Protein AF-B7KK09-F1 (afdb_monomer_lite)

InterPro domains:
  IPR053842 Mobilization protein NikA-like [PF21983] (6-75)

Radius of gyration: 26.2 Å; chains: 1; bounding box: 48×50×66 Å

Secondary structure (DSSP, 8-state):
----------------HHHHHHHHHHHHHTTS-HHHHHHHHHHHHHHHHHS----HHHHHHHHHHHHHHHHHHTS---HHHHHHHHHHHHHHHHHHTT---

pLDDT: mean 70.57, std 13.21, range [41.97, 91.75]

Foldseek 3Di:
DDPPPDPDDDDDDDDDPVVVVVLVVVCVVVVHDSVVVVVVVVVVVVVVVVPPPCDVVNVVVVVVVVVLVVVVVPDDDDPVNVVVSVVVVVVSVCVVVVVPD

Sequence (101 aa):
MKQKQSRTCVVSVRFLPKEKQHLTERAVQQQTTVSELLRLNVLTQNDKSRHKSVPEVNRRLYFELGKISEQLQTIEPSTDSLTKLQNLLDEVRKELLGMNK

Organism: Gloeothece citriformis (strain PCC 7424) (NCBI:txid65393)

Structure (mmCIF, N/CA/C/O backbone):
data_AF-B7KK09-F1
#
_entry.id   AF-B7KK09-F1
#
loop_
_atom_site.group_PDB
_atom_site.id
_atom_site.type_symbol
_atom_site.label_atom_id
_atom_site.label_alt_id
_atom_site.label_comp_id
_atom_site.label_asym_id
_atom_site.label_entity_id
_atom_site.label_seq_id
_atom_site.pdbx_PDB_ins_code
_atom_site.Cartn_x
_atom_site.Cartn_y
_atom_site.Cartn_z
_atom_site.occupancy
_atom_site.B_iso_or_equiv
_atom_site.auth_seq_id
_atom_site.auth_comp_id
_atom_site.auth_asym_id
_atom_site.auth_atom_id
_atom_site.pdbx_PDB_model_num
ATOM 1 N N . MET A 1 1 ? 5.128 33.433 20.062 1.00 41.97 1 MET A N 1
ATOM 2 C CA . MET A 1 1 ? 5.031 32.318 19.093 1.00 41.97 1 MET A CA 1
ATOM 3 C C . MET A 1 1 ? 3.626 31.731 19.165 1.00 41.97 1 MET A C 1
ATOM 5 O O . MET A 1 1 ? 3.231 31.305 20.241 1.00 41.97 1 MET A O 1
ATOM 9 N N . LYS A 1 2 ? 2.830 31.790 18.087 1.00 42.72 2 LYS A N 1
ATOM 10 C CA . LYS A 1 2 ? 1.463 31.235 18.087 1.00 42.72 2 LYS A CA 1
ATOM 11 C C . LYS A 1 2 ? 1.550 29.709 17.996 1.00 42.72 2 LYS A C 1
ATOM 13 O O . LYS A 1 2 ? 2.096 29.194 17.023 1.00 42.72 2 LYS A O 1
ATOM 18 N N . GLN A 1 3 ? 1.042 29.001 19.006 1.00 50.03 3 GLN A N 1
ATOM 19 C CA . GLN A 1 3 ? 0.909 27.545 18.969 1.00 50.03 3 GLN A CA 1
ATOM 20 C C . GLN A 1 3 ? 0.049 27.169 17.753 1.00 50.03 3 GLN A C 1
ATOM 22 O O . GLN A 1 3 ? -1.092 27.617 17.630 1.00 50.03 3 GLN A O 1
ATOM 27 N N . LYS A 1 4 ? 0.611 26.387 16.822 1.00 50.78 4 LYS A N 1
ATOM 28 C CA . LYS A 1 4 ? -0.144 25.767 15.725 1.00 50.78 4 LYS A CA 1
ATOM 29 C C . LYS A 1 4 ? -1.175 24.838 16.367 1.00 50.78 4 LYS A C 1
ATOM 31 O O . LYS A 1 4 ? -0.828 23.738 16.783 1.00 50.78 4 LYS A O 1
ATOM 36 N N . GLN A 1 5 ? -2.420 25.290 16.479 1.00 58.78 5 GLN A N 1
ATOM 37 C CA . GLN A 1 5 ? -3.524 24.437 16.905 1.00 58.78 5 GLN A CA 1
ATOM 38 C C . GLN A 1 5 ? -3.642 23.295 15.893 1.00 58.78 5 GLN A C 1
ATOM 40 O O . GLN A 1 5 ? -3.904 23.526 14.708 1.00 58.78 5 GLN A O 1
ATOM 45 N N . SER A 1 6 ? -3.379 22.065 16.336 1.00 62.03 6 SER A N 1
ATOM 46 C CA . SER A 1 6 ? -3.654 20.882 15.533 1.00 62.03 6 SER A CA 1
ATOM 47 C C . SER A 1 6 ? -5.156 20.862 15.257 1.00 62.03 6 SER A C 1
ATOM 49 O O . SER A 1 6 ? -5.982 20.968 16.162 1.00 62.03 6 SER A O 1
ATOM 51 N N . ARG A 1 7 ? -5.533 20.810 13.977 1.00 62.78 7 ARG A N 1
ATOM 52 C CA . ARG A 1 7 ? -6.939 20.738 13.573 1.00 62.78 7 ARG A CA 1
ATOM 53 C C . ARG A 1 7 ? -7.473 19.348 13.911 1.00 62.78 7 ARG A C 1
ATOM 55 O O . ARG A 1 7 ? -7.465 18.453 13.072 1.00 62.78 7 ARG A O 1
ATOM 62 N N . THR A 1 8 ? -7.906 19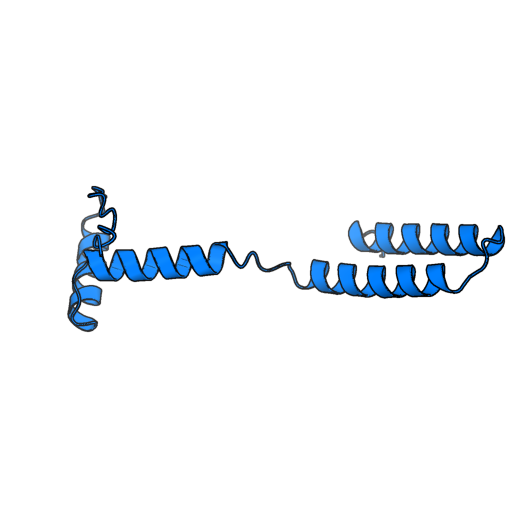.153 15.149 1.00 67.31 8 THR A N 1
ATOM 63 C CA . THR A 1 8 ? -8.643 17.957 15.558 1.00 67.31 8 THR A CA 1
ATOM 64 C C . THR A 1 8 ? -10.078 18.084 15.060 1.00 67.31 8 THR A C 1
ATOM 66 O O . THR A 1 8 ? -10.864 18.853 15.604 1.00 67.31 8 THR A O 1
ATOM 69 N N . CYS A 1 9 ? -10.416 17.358 13.995 1.00 76.56 9 CYS A N 1
ATOM 70 C CA . CYS A 1 9 ? -11.795 17.203 13.543 1.00 76.56 9 CYS A CA 1
ATOM 71 C C . CYS A 1 9 ? -12.407 15.979 14.237 1.00 76.56 9 CYS A C 1
ATOM 73 O O . CYS A 1 9 ? -11.781 14.917 14.286 1.00 76.56 9 CYS A O 1
ATOM 75 N N . VAL A 1 10 ? -13.606 16.129 14.801 1.00 78.38 10 VAL A N 1
ATOM 76 C CA . VAL A 1 10 ? -14.357 15.006 15.371 1.00 78.38 10 VAL A CA 1
ATOM 77 C C . VAL A 1 10 ? -15.087 14.303 14.232 1.00 78.38 10 VAL A C 1
ATOM 79 O O . VAL A 1 10 ? -15.894 14.917 13.541 1.00 78.38 10 VAL A O 1
ATOM 82 N N . VAL A 1 11 ? -14.803 13.014 14.046 1.00 79.12 11 VAL A N 1
ATOM 83 C CA . VAL A 1 11 ? -15.441 12.168 13.032 1.00 79.12 11 VAL A CA 1
ATOM 84 C C . VAL A 1 11 ? -16.207 11.064 13.745 1.00 79.12 11 VAL A C 1
ATOM 86 O O . VAL A 1 11 ? -15.649 10.363 14.590 1.00 79.12 11 VAL A O 1
ATOM 89 N N . SER A 1 12 ? -17.487 10.908 13.414 1.00 82.56 12 SER A N 1
ATOM 90 C CA . SER A 1 12 ? -18.315 9.813 13.908 1.00 82.56 12 SER A CA 1
ATOM 91 C C . SER A 1 12 ? -18.252 8.633 12.938 1.00 82.56 12 SER A C 1
ATOM 93 O O . SER A 1 12 ? -18.502 8.771 11.743 1.00 82.56 12 SER A O 1
ATOM 95 N N . VAL A 1 13 ? -17.909 7.455 13.458 1.00 81.94 13 VAL A N 1
ATOM 96 C CA . VAL A 1 13 ? -17.822 6.209 12.685 1.00 81.94 13 VAL A CA 1
ATOM 97 C C . VAL A 1 13 ? -18.716 5.172 13.351 1.00 81.94 13 VAL A C 1
ATOM 99 O O . VAL A 1 13 ? -18.720 5.046 14.577 1.00 81.94 13 VAL A O 1
ATOM 102 N N . ARG A 1 14 ? -19.501 4.447 12.551 1.00 85.88 14 ARG A N 1
ATOM 103 C CA . ARG A 1 14 ? -20.325 3.336 13.038 1.00 85.88 14 ARG A CA 1
ATOM 104 C C . ARG A 1 14 ? -19.594 2.026 12.786 1.00 85.88 14 ARG A C 1
ATOM 106 O O . ARG A 1 14 ? -19.110 1.801 11.685 1.00 85.88 14 ARG A O 1
ATOM 113 N N . PHE A 1 15 ? -19.575 1.178 13.804 1.00 85.12 15 PHE A N 1
ATOM 114 C CA . PHE A 1 15 ? -19.039 -0.176 13.747 1.00 85.12 15 PHE A CA 1
ATOM 115 C C . PHE A 1 15 ? -20.144 -1.166 14.080 1.00 85.12 15 PHE A C 1
ATOM 117 O O . PHE A 1 15 ? -21.061 -0.842 14.848 1.00 85.12 15 PHE A O 1
ATOM 124 N N . LEU A 1 16 ? -20.041 -2.380 13.548 1.00 91.75 16 LEU A N 1
ATOM 125 C CA . LEU A 1 16 ? -20.890 -3.474 13.998 1.00 91.75 16 LEU A CA 1
ATOM 126 C C . LEU A 1 16 ? -20.558 -3.819 15.463 1.00 91.75 16 LEU A C 1
ATOM 128 O O . LEU A 1 16 ? -19.417 -3.635 15.898 1.00 91.75 16 LEU A O 1
ATOM 132 N N . PRO A 1 17 ? -21.510 -4.363 16.244 1.00 89.19 17 PRO A N 1
ATOM 133 C CA . PRO A 1 17 ? -21.282 -4.670 17.659 1.00 89.19 17 PRO A CA 1
ATOM 134 C C . PRO A 1 17 ? -20.059 -5.565 17.909 1.00 89.19 17 PRO A C 1
ATOM 136 O O . PRO A 1 17 ? -19.268 -5.287 18.808 1.00 89.19 17 PRO A O 1
ATOM 139 N N . LYS A 1 18 ? -19.859 -6.586 17.064 1.00 90.44 18 LYS A N 1
ATOM 140 C CA . LYS A 1 18 ? -18.711 -7.505 17.145 1.00 90.44 18 LYS A CA 1
ATOM 141 C C . LYS A 1 18 ? -17.378 -6.801 16.865 1.00 90.44 18 LYS A C 1
ATOM 143 O O . LYS A 1 18 ? -16.398 -7.019 17.566 1.00 90.44 18 LYS A O 1
ATOM 148 N N . GLU A 1 19 ? -17.344 -5.920 15.867 1.00 86.44 19 GLU A N 1
ATOM 149 C CA . GLU A 1 19 ? -16.144 -5.152 15.509 1.00 86.44 19 GLU A CA 1
ATOM 150 C C . GLU A 1 19 ? -15.770 -4.165 16.612 1.00 86.44 19 GLU A C 1
ATOM 152 O O . GLU A 1 19 ? -14.598 -4.035 16.965 1.00 86.44 19 GLU A O 1
ATOM 157 N N . LYS A 1 20 ? -16.776 -3.505 17.199 1.00 88.44 20 LYS A N 1
ATOM 158 C CA . LYS A 1 20 ? -16.580 -2.600 18.331 1.00 88.44 20 LYS A CA 1
ATOM 159 C C . LYS A 1 20 ? -15.958 -3.336 19.514 1.00 88.44 20 LYS A C 1
ATOM 161 O O . LYS A 1 20 ? -15.007 -2.824 20.094 1.00 88.44 20 LYS A O 1
ATOM 166 N N . GLN A 1 21 ? -16.458 -4.529 19.836 1.00 89.38 21 GLN A N 1
ATOM 167 C CA . GLN A 1 21 ? -15.916 -5.344 20.920 1.00 89.38 21 GLN A CA 1
ATOM 168 C C . GLN A 1 21 ? -14.437 -5.684 20.683 1.00 89.38 21 GLN A C 1
ATOM 170 O O . GLN A 1 21 ? -13.604 -5.401 21.542 1.00 89.38 21 GLN A O 1
ATOM 175 N N . HIS A 1 22 ? -14.087 -6.167 19.490 1.00 90.25 22 HIS A N 1
ATOM 176 C CA . HIS A 1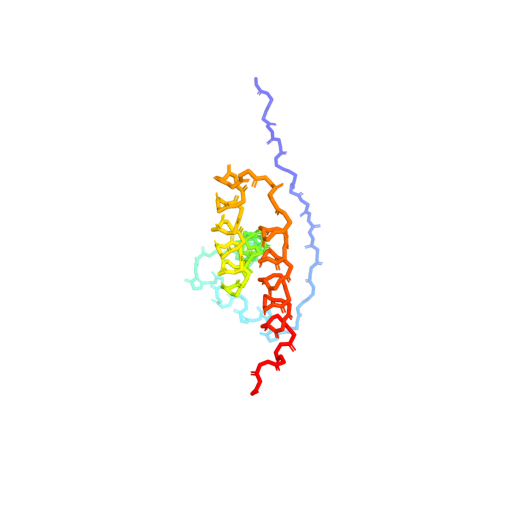 22 ? -12.694 -6.457 19.139 1.00 90.25 22 HIS A CA 1
ATOM 177 C C . HIS A 1 22 ? -11.781 -5.223 19.181 1.00 90.25 22 HIS A C 1
ATOM 179 O O . HIS A 1 22 ? -10.632 -5.312 19.621 1.00 90.25 22 HIS A O 1
ATOM 185 N N . LEU A 1 23 ? -12.266 -4.061 18.731 1.00 88.12 23 LEU A N 1
ATOM 186 C CA . LEU A 1 23 ? -11.512 -2.807 18.809 1.00 88.12 23 LEU A CA 1
ATOM 187 C C . LEU A 1 23 ? -11.273 -2.384 20.260 1.00 88.12 23 LEU A C 1
ATOM 189 O O . LEU A 1 23 ? -10.176 -1.936 20.587 1.00 88.12 23 LEU A O 1
ATOM 193 N N . THR A 1 24 ? -12.273 -2.541 21.128 1.00 89.00 24 THR A N 1
ATOM 194 C CA . THR A 1 24 ? -12.143 -2.248 22.558 1.00 89.00 24 THR A CA 1
ATOM 195 C C . THR A 1 24 ? -11.156 -3.196 23.236 1.00 89.00 24 THR A C 1
ATOM 197 O O . THR A 1 24 ? -10.277 -2.723 23.949 1.00 89.00 24 THR A O 1
ATOM 200 N N . GLU A 1 25 ? -11.227 -4.500 22.967 1.00 91.25 25 GLU A N 1
ATOM 201 C CA . GLU A 1 25 ? -10.281 -5.491 23.505 1.00 91.25 25 GLU A CA 1
ATOM 202 C C . GLU A 1 25 ? -8.834 -5.164 23.110 1.00 91.25 25 GLU A C 1
ATOM 204 O O . GLU A 1 25 ? -7.945 -5.139 23.962 1.00 91.25 25 GLU A O 1
ATOM 209 N N . ARG A 1 26 ? -8.593 -4.830 21.835 1.00 88.81 26 ARG A N 1
ATOM 210 C CA . ARG A 1 26 ? -7.260 -4.423 21.360 1.00 88.81 26 ARG A CA 1
ATOM 211 C C . ARG A 1 26 ? -6.777 -3.117 21.980 1.00 88.81 26 ARG A C 1
ATOM 213 O O . ARG A 1 26 ? -5.601 -3.008 22.313 1.00 88.81 26 ARG A O 1
ATOM 220 N N . ALA A 1 27 ? -7.666 -2.139 22.136 1.00 89.88 27 ALA A N 1
ATOM 221 C CA . ALA A 1 27 ? -7.334 -0.866 22.767 1.00 89.88 27 ALA A CA 1
ATOM 222 C C . ALA A 1 27 ? -6.901 -1.074 24.230 1.00 89.88 27 ALA A C 1
ATOM 224 O O . ALA A 1 27 ? -5.876 -0.541 24.652 1.00 89.88 27 ALA A O 1
ATOM 225 N N . VAL A 1 28 ? -7.610 -1.940 24.964 1.00 91.44 28 VAL A N 1
ATOM 226 C CA 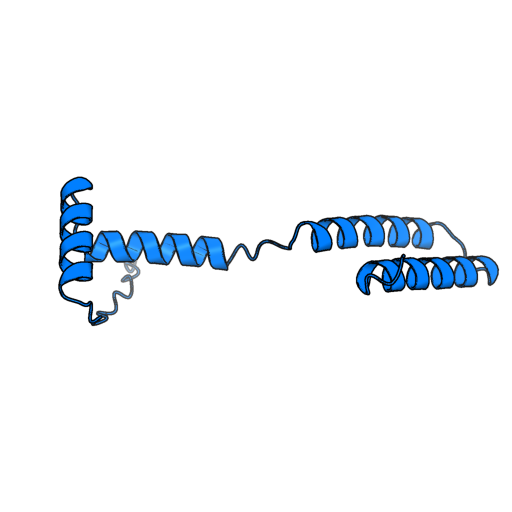. VAL A 1 28 ? -7.253 -2.333 26.338 1.00 91.44 28 VAL A CA 1
ATOM 227 C C . VAL A 1 28 ? -5.898 -3.043 26.383 1.00 91.44 28 VAL A C 1
ATOM 229 O O . VAL A 1 28 ? -5.054 -2.678 27.198 1.00 91.44 28 VAL A O 1
ATOM 232 N N . GLN A 1 29 ? -5.650 -4.005 25.486 1.00 91.12 29 GLN A N 1
ATOM 233 C CA . GLN A 1 29 ? -4.366 -4.720 25.410 1.00 91.12 29 GLN A CA 1
ATOM 234 C C . GLN A 1 29 ? -3.177 -3.782 25.168 1.00 91.12 29 GLN A C 1
ATOM 236 O O . GLN A 1 29 ? -2.092 -4.008 25.697 1.00 91.12 29 GLN A O 1
ATOM 241 N N . GLN A 1 30 ? -3.382 -2.728 24.379 1.00 86.94 30 GLN A N 1
ATOM 242 C CA . GLN A 1 30 ? -2.355 -1.746 24.032 1.00 86.94 30 GLN A CA 1
ATOM 243 C C . GLN A 1 30 ? -2.321 -0.538 24.988 1.00 86.94 30 GLN A C 1
ATOM 245 O O . GLN A 1 30 ? -1.562 0.396 24.743 1.00 86.94 30 GLN A O 1
ATOM 250 N N . GLN A 1 31 ? -3.128 -0.544 26.060 1.00 90.69 31 GLN A N 1
ATOM 251 C CA . GLN A 1 31 ? -3.246 0.549 27.039 1.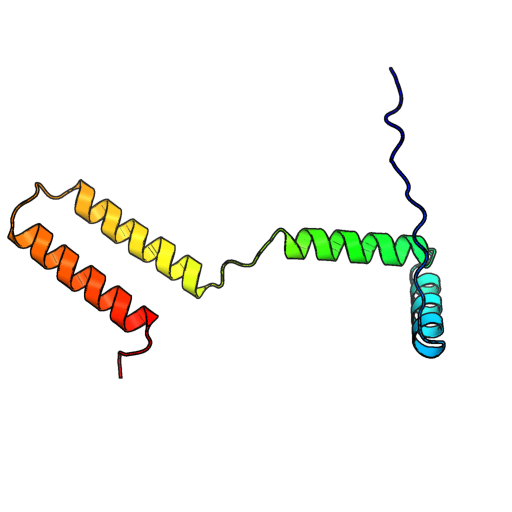00 90.69 31 GLN A CA 1
ATOM 252 C C . GLN A 1 31 ? -3.539 1.920 26.399 1.00 90.69 31 GLN A C 1
ATOM 254 O O . GLN A 1 31 ? -3.016 2.951 26.815 1.00 90.69 31 GLN A O 1
ATOM 259 N N . THR A 1 32 ? -4.384 1.937 25.370 1.00 89.88 32 THR A N 1
ATOM 260 C CA . THR A 1 32 ? -4.713 3.132 24.581 1.00 89.88 32 THR A CA 1
ATOM 261 C C . THR A 1 32 ? -6.223 3.246 24.373 1.00 89.88 32 THR A C 1
ATOM 263 O O . THR A 1 32 ? -6.984 2.307 24.614 1.00 89.88 32 THR A O 1
ATOM 266 N N . THR A 1 33 ? -6.700 4.421 23.962 1.00 88.50 33 THR A N 1
ATOM 267 C CA . THR A 1 33 ? -8.107 4.607 23.593 1.00 88.50 33 THR A CA 1
ATOM 268 C C . THR A 1 33 ? -8.397 4.074 22.187 1.00 88.50 33 THR A C 1
ATOM 270 O O . THR A 1 33 ? -7.545 4.075 21.301 1.00 88.50 33 THR A O 1
ATOM 273 N N . VAL A 1 34 ? -9.653 3.696 21.926 1.00 85.69 34 VAL A N 1
ATOM 274 C CA . VAL A 1 34 ? -10.093 3.289 20.575 1.00 85.69 34 VAL A CA 1
ATOM 275 C C . VAL A 1 34 ? -9.806 4.390 19.542 1.00 85.69 34 VAL A C 1
ATOM 277 O O . VAL A 1 34 ? -9.388 4.104 18.424 1.00 85.69 34 VAL A O 1
ATOM 280 N N . SER A 1 35 ? -9.972 5.659 19.924 1.00 84.81 35 SER A N 1
ATOM 281 C CA . SER A 1 35 ? -9.692 6.814 19.065 1.00 84.81 35 SER A CA 1
ATOM 282 C C . SER A 1 35 ? -8.215 6.928 18.685 1.00 84.81 35 SER A C 1
ATOM 284 O O . SER A 1 35 ? -7.897 7.225 17.535 1.00 84.81 35 SER A O 1
ATOM 286 N N . GLU A 1 36 ? -7.306 6.704 19.630 1.00 83.62 36 GLU A N 1
ATOM 287 C CA . GLU A 1 36 ? -5.861 6.705 19.378 1.00 83.62 36 GLU A CA 1
ATOM 288 C C . GLU A 1 36 ? -5.435 5.510 18.532 1.00 83.62 36 GLU A C 1
ATOM 290 O O . GLU A 1 36 ? -4.717 5.693 17.549 1.00 83.62 36 GLU A O 1
ATOM 295 N N . LEU A 1 37 ? -5.951 4.316 18.834 1.00 85.88 37 LEU A N 1
ATOM 296 C CA . LEU A 1 37 ? -5.709 3.111 18.043 1.00 85.88 37 LEU A CA 1
ATOM 297 C C . LEU A 1 37 ? -6.142 3.304 16.582 1.00 85.88 37 LEU A C 1
ATOM 299 O O . LEU A 1 37 ? -5.415 2.930 15.656 1.00 85.88 37 LEU A O 1
ATOM 303 N N . LEU A 1 38 ? -7.306 3.919 16.353 1.00 85.12 38 LEU A N 1
ATOM 304 C CA . LEU A 1 38 ? -7.786 4.241 15.008 1.00 85.12 38 LEU A CA 1
ATOM 305 C C . LEU A 1 38 ? -6.899 5.287 14.324 1.00 85.12 38 LEU A C 1
ATOM 307 O O . LEU A 1 38 ? -6.552 5.110 13.158 1.00 85.12 38 LEU A O 1
ATOM 311 N N . ARG A 1 39 ? -6.481 6.343 15.034 1.00 82.88 39 ARG A N 1
ATOM 312 C CA . ARG A 1 39 ? -5.562 7.355 14.483 1.00 82.88 39 ARG A CA 1
ATOM 313 C C . ARG A 1 39 ? -4.234 6.738 14.058 1.00 82.88 39 ARG A C 1
ATOM 315 O O . ARG A 1 39 ? -3.795 6.995 12.943 1.00 82.88 39 ARG A O 1
ATOM 322 N N . LEU A 1 40 ? -3.625 5.909 14.904 1.00 80.88 40 LEU A N 1
ATOM 323 C CA . LEU A 1 40 ? -2.357 5.239 14.606 1.00 80.88 40 LEU A CA 1
ATOM 324 C C . LEU A 1 40 ? -2.474 4.342 13.372 1.00 80.88 40 LEU A C 1
ATOM 326 O O . LEU A 1 40 ? -1.636 4.417 12.474 1.00 80.88 40 LEU A O 1
ATOM 330 N N . ASN A 1 41 ? -3.540 3.546 13.283 1.00 79.62 41 ASN A N 1
ATOM 331 C CA . ASN A 1 41 ? -3.769 2.684 12.125 1.00 79.62 41 ASN A CA 1
ATOM 332 C C . ASN A 1 41 ? -4.012 3.482 10.841 1.00 79.62 41 ASN A C 1
ATOM 334 O O . ASN A 1 41 ? -3.415 3.162 9.816 1.00 79.62 41 ASN A O 1
ATOM 338 N N . VAL A 1 42 ? -4.834 4.536 10.887 1.00 76.31 42 VAL A N 1
ATOM 339 C CA . VAL A 1 42 ? -5.105 5.386 9.717 1.00 76.31 42 VAL A CA 1
ATOM 340 C C . VAL A 1 42 ? -3.844 6.115 9.263 1.00 76.31 42 VAL A C 1
ATOM 342 O O . VAL A 1 42 ? -3.582 6.159 8.067 1.00 76.31 42 VAL A O 1
ATOM 345 N N . LEU A 1 43 ? -3.034 6.646 10.183 1.00 64.50 43 LEU A N 1
ATOM 346 C CA . LEU A 1 43 ? -1.757 7.284 9.844 1.00 64.50 43 LEU A CA 1
ATOM 347 C C . LEU A 1 43 ? -0.797 6.283 9.196 1.00 64.50 43 LEU A C 1
ATOM 349 O O . LEU A 1 43 ? -0.264 6.557 8.126 1.00 64.50 43 LEU A O 1
ATOM 353 N N . THR A 1 44 ? -0.682 5.083 9.767 1.00 66.69 44 THR A N 1
ATOM 354 C CA . THR A 1 44 ? 0.175 4.020 9.225 1.00 66.69 44 THR A CA 1
ATOM 355 C C . THR A 1 44 ? -0.304 3.545 7.849 1.00 66.69 44 THR A C 1
ATOM 357 O O . THR A 1 44 ? 0.504 3.272 6.964 1.00 66.69 44 THR A O 1
ATOM 360 N N . GLN A 1 45 ? -1.619 3.444 7.633 1.00 62.09 45 GLN A N 1
ATOM 361 C CA . GLN A 1 45 ? -2.189 3.129 6.321 1.00 62.09 45 GLN A CA 1
ATOM 362 C C . GLN A 1 45 ? -1.999 4.271 5.325 1.00 62.09 45 GLN A C 1
ATOM 364 O O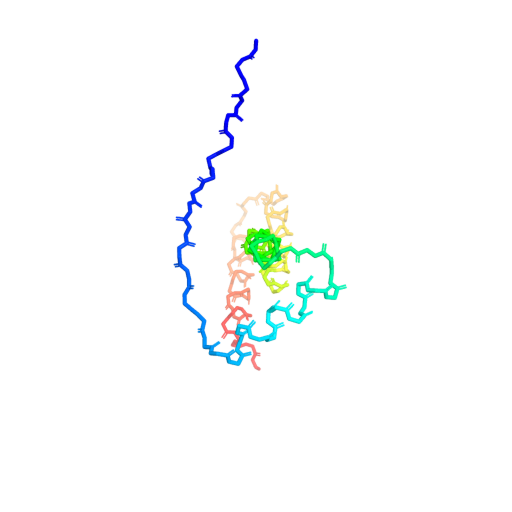 . GLN A 1 45 ? -1.726 4.004 4.160 1.00 62.09 45 GLN A O 1
ATOM 369 N N . ASN A 1 46 ? -2.099 5.527 5.760 1.00 58.53 46 ASN A N 1
ATOM 370 C CA . ASN A 1 46 ? -1.862 6.686 4.906 1.00 58.53 46 ASN A CA 1
ATOM 371 C C . ASN A 1 46 ? -0.391 6.733 4.465 1.00 58.53 46 ASN A C 1
ATOM 373 O O . ASN A 1 46 ? -0.125 6.874 3.273 1.00 58.53 46 ASN A O 1
ATOM 377 N N . ASP A 1 47 ? 0.550 6.479 5.375 1.00 58.00 47 ASP A N 1
ATOM 378 C CA . ASP A 1 47 ? 1.978 6.361 5.059 1.00 58.00 47 ASP A CA 1
ATOM 379 C C . ASP A 1 47 ? 2.255 5.198 4.094 1.00 58.00 47 ASP A C 1
ATOM 381 O O . ASP A 1 47 ? 2.932 5.378 3.079 1.00 58.00 47 ASP A O 1
ATOM 385 N N . LYS A 1 48 ? 1.635 4.031 4.317 1.00 53.62 48 LYS A N 1
ATOM 386 C CA . LYS A 1 48 ? 1.702 2.892 3.383 1.00 53.62 48 LYS A CA 1
ATOM 387 C C . LYS A 1 48 ? 1.046 3.186 2.029 1.00 53.62 48 LYS A C 1
ATOM 389 O O . LYS A 1 48 ? 1.533 2.714 1.015 1.00 53.62 48 LYS A O 1
ATOM 394 N N . SER A 1 49 ? -0.030 3.970 1.982 1.00 53.78 49 SER A N 1
ATOM 395 C CA . SER A 1 49 ? -0.705 4.355 0.732 1.00 53.78 49 SER A CA 1
ATOM 396 C C . SER A 1 49 ? 0.070 5.416 -0.059 1.00 53.78 49 SER A C 1
ATOM 398 O O . SER A 1 49 ? -0.009 5.461 -1.288 1.00 53.78 49 SER A O 1
ATOM 400 N N . ARG A 1 50 ? 0.848 6.256 0.640 1.00 52.34 50 ARG A N 1
ATOM 401 C CA . ARG A 1 50 ? 1.763 7.243 0.050 1.00 52.34 50 ARG A CA 1
ATOM 402 C C . ARG A 1 50 ? 3.009 6.582 -0.515 1.00 52.34 50 ARG A C 1
ATOM 404 O O . ARG A 1 50 ? 3.511 7.016 -1.548 1.00 52.34 50 ARG A O 1
ATOM 411 N N . HIS A 1 51 ? 3.461 5.493 0.094 1.00 49.09 51 HIS A N 1
ATOM 412 C CA . HIS A 1 51 ? 4.346 4.536 -0.554 1.00 49.09 51 HIS A CA 1
ATOM 413 C C . HIS A 1 51 ? 3.526 3.603 -1.442 1.00 49.09 51 HIS A C 1
ATOM 415 O O . HIS A 1 51 ? 3.404 2.412 -1.171 1.00 49.09 51 HIS A O 1
ATOM 421 N N . LYS A 1 52 ? 2.976 4.142 -2.541 1.00 49.94 52 LYS A N 1
ATOM 422 C CA . LYS A 1 52 ? 2.585 3.299 -3.675 1.00 49.94 52 LYS A CA 1
ATOM 423 C C . LYS A 1 52 ? 3.805 2.449 -4.007 1.00 49.94 52 LYS A C 1
ATOM 425 O O . LYS A 1 52 ? 4.781 2.975 -4.540 1.00 49.94 52 LYS A O 1
ATOM 430 N N . SER A 1 53 ? 3.777 1.169 -3.640 1.00 48.66 53 SER A N 1
ATOM 431 C CA . SER A 1 53 ? 4.779 0.215 -4.082 1.00 48.66 53 SER A CA 1
ATOM 432 C C . SER A 1 53 ? 4.733 0.272 -5.597 1.00 48.66 53 SER A C 1
ATOM 434 O O . SER A 1 53 ? 3.758 -0.170 -6.204 1.00 48.66 53 SER A O 1
ATOM 436 N N . VAL A 1 54 ? 5.736 0.893 -6.207 1.00 52.25 54 VAL A N 1
ATOM 437 C CA . VAL A 1 54 ? 6.009 0.700 -7.622 1.00 52.25 54 VAL A CA 1
ATOM 438 C C . VAL A 1 54 ? 6.225 -0.809 -7.724 1.00 52.25 54 VAL A C 1
ATOM 440 O O . VAL A 1 54 ? 7.175 -1.290 -7.101 1.00 52.25 54 VAL A O 1
ATOM 443 N N . PRO A 1 55 ? 5.311 -1.577 -8.355 1.00 57.44 55 PRO A N 1
ATOM 444 C CA . PRO A 1 55 ? 5.452 -3.026 -8.427 1.00 57.44 55 PRO A CA 1
ATOM 445 C C . PRO A 1 55 ? 6.866 -3.338 -8.915 1.00 57.44 55 PRO A C 1
ATOM 447 O O . PRO A 1 55 ? 7.372 -2.607 -9.765 1.00 57.44 55 PRO A O 1
ATOM 450 N N . GLU A 1 56 ? 7.539 -4.362 -8.388 1.00 54.31 56 GLU A N 1
ATOM 451 C CA . GLU A 1 56 ? 8.937 -4.652 -8.764 1.00 54.31 56 GLU A CA 1
ATOM 452 C C . GLU A 1 56 ? 9.144 -4.726 -10.285 1.00 54.31 56 GLU A C 1
ATOM 454 O O . GLU A 1 56 ? 10.199 -4.339 -10.783 1.00 54.31 56 GLU A O 1
ATOM 459 N N . VAL A 1 57 ? 8.101 -5.129 -11.019 1.00 56.12 57 VAL A N 1
ATOM 460 C CA . VAL A 1 57 ? 8.009 -5.083 -12.485 1.00 56.12 57 VAL A CA 1
ATOM 461 C C . VAL A 1 57 ? 8.294 -3.679 -13.030 1.00 56.12 57 VAL A C 1
ATOM 463 O O . VAL A 1 57 ? 9.158 -3.518 -13.885 1.00 56.12 57 VAL A O 1
ATOM 466 N N . ASN A 1 58 ? 7.666 -2.641 -12.478 1.00 59.94 58 ASN A N 1
ATOM 467 C CA . ASN A 1 58 ? 7.899 -1.251 -12.867 1.00 59.94 58 ASN A CA 1
ATOM 468 C C . ASN A 1 58 ? 9.314 -0.788 -12.503 1.00 59.94 58 ASN A C 1
ATOM 470 O O . ASN A 1 58 ? 9.924 -0.055 -13.272 1.00 59.94 58 ASN A O 1
ATOM 474 N N . ARG A 1 59 ? 9.876 -1.233 -11.372 1.00 62.75 59 ARG A N 1
ATOM 475 C CA . ARG A 1 59 ? 11.267 -0.907 -11.012 1.00 62.75 59 ARG A CA 1
ATOM 476 C C . ARG A 1 59 ? 12.265 -1.533 -11.991 1.00 62.75 59 ARG A C 1
ATOM 478 O O . ARG A 1 59 ? 13.212 -0.858 -12.383 1.00 62.75 59 ARG A O 1
ATOM 485 N N . ARG A 1 60 ? 12.050 -2.790 -12.395 1.00 67.00 60 ARG A N 1
ATOM 486 C CA . ARG A 1 60 ? 12.862 -3.454 -13.430 1.00 67.00 60 ARG A CA 1
ATOM 487 C C . ARG A 1 60 ? 12.732 -2.740 -14.773 1.00 67.00 60 ARG A C 1
ATOM 489 O O . ARG A 1 60 ? 13.748 -2.455 -15.388 1.00 67.00 60 ARG A O 1
ATOM 496 N N . LEU A 1 61 ? 11.520 -2.345 -15.160 1.00 67.12 61 LEU A N 1
ATOM 497 C CA . LEU A 1 61 ? 11.282 -1.562 -16.376 1.00 67.12 61 LEU A CA 1
ATOM 498 C C . LEU A 1 61 ? 12.014 -0.217 -16.360 1.00 67.12 61 LEU A C 1
ATOM 500 O O . LEU A 1 61 ? 12.689 0.114 -17.326 1.00 67.12 61 LEU A O 1
ATOM 504 N N . TYR A 1 62 ? 11.939 0.540 -15.261 1.00 68.06 62 TYR A N 1
ATOM 505 C CA . TYR A 1 62 ? 12.685 1.796 -15.133 1.00 68.06 62 TYR A CA 1
ATOM 506 C C . TYR A 1 62 ? 14.201 1.586 -15.216 1.00 68.06 62 TYR A C 1
ATOM 508 O O . TYR A 1 62 ? 14.900 2.427 -15.775 1.00 68.06 62 TYR A O 1
ATOM 516 N N . PHE A 1 63 ? 14.710 0.474 -14.684 1.00 72.56 63 PHE A N 1
ATOM 517 C CA . PHE A 1 63 ? 16.130 0.145 -14.751 1.00 72.56 63 PHE A CA 1
ATOM 518 C C . PHE A 1 63 ? 16.578 -0.208 -16.175 1.00 72.56 63 PHE A C 1
ATOM 520 O O . PHE A 1 63 ? 17.588 0.317 -16.638 1.00 72.56 63 PHE A O 1
ATOM 527 N N . GLU A 1 64 ? 15.812 -1.035 -16.892 1.00 72.50 64 GLU A N 1
ATOM 528 C CA . GLU A 1 64 ? 16.119 -1.367 -18.288 1.00 72.50 64 GLU A CA 1
ATOM 529 C C . GLU A 1 64 ? 15.990 -0.137 -19.200 1.00 72.50 64 GLU A C 1
ATOM 531 O O . GLU A 1 64 ? 16.893 0.132 -19.987 1.00 72.50 64 GLU A O 1
ATOM 536 N N . LEU A 1 65 ? 14.960 0.699 -19.022 1.00 74.81 65 LEU A N 1
ATOM 537 C CA . LEU A 1 65 ? 14.835 1.975 -19.744 1.00 74.81 65 LEU A CA 1
ATOM 538 C C . LEU A 1 65 ? 16.017 2.923 -19.482 1.00 74.81 65 LEU A C 1
ATOM 540 O O . LEU A 1 65 ? 16.440 3.640 -20.389 1.00 74.81 65 LEU A O 1
ATOM 544 N N . GLY A 1 66 ? 16.572 2.910 -18.266 1.00 73.06 66 GLY A N 1
ATOM 545 C CA . GLY A 1 66 ? 17.779 3.662 -17.921 1.00 73.06 66 GLY A CA 1
ATOM 546 C C . GLY A 1 66 ? 18.994 3.232 -18.746 1.00 73.06 66 GLY A C 1
ATOM 547 O O . GLY A 1 66 ? 19.648 4.079 -19.350 1.00 73.06 66 GLY A O 1
ATOM 548 N N . LYS A 1 67 ? 19.240 1.921 -18.865 1.00 74.50 67 LYS A N 1
ATOM 549 C CA . LYS A 1 67 ? 20.336 1.388 -19.696 1.00 74.50 67 LYS A CA 1
ATOM 550 C C . LYS A 1 67 ? 20.180 1.762 -21.168 1.00 74.50 67 LYS A C 1
ATOM 552 O O . LYS A 1 67 ? 21.159 2.109 -21.822 1.00 74.50 67 LYS A O 1
ATOM 557 N N . ILE A 1 68 ? 18.949 1.720 -21.682 1.00 70.31 68 ILE A N 1
ATOM 558 C CA . ILE A 1 68 ? 18.647 2.114 -23.065 1.00 70.31 68 ILE A CA 1
ATOM 559 C C . ILE A 1 68 ? 18.961 3.599 -23.264 1.00 70.31 68 ILE A C 1
ATOM 561 O O . ILE A 1 68 ? 19.619 3.967 -24.233 1.00 70.31 68 ILE A O 1
ATOM 565 N N . SER A 1 69 ? 18.548 4.456 -22.326 1.00 64.38 69 SER A N 1
ATOM 566 C CA . SER A 1 69 ? 18.856 5.888 -22.370 1.00 64.38 69 SER A CA 1
ATOM 567 C C . SER A 1 69 ? 20.363 6.166 -22.344 1.00 64.38 69 SER A C 1
ATOM 569 O O . SER A 1 69 ? 20.821 7.057 -23.055 1.00 64.38 69 SER A O 1
ATOM 571 N N . GLU A 1 70 ? 21.139 5.433 -21.545 1.00 66.12 70 GLU A N 1
ATOM 572 C CA . GLU A 1 70 ? 22.604 5.571 -21.496 1.00 66.12 70 GLU A CA 1
ATOM 573 C C . GLU A 1 70 ? 23.264 5.138 -22.812 1.00 66.12 70 GLU A C 1
ATOM 575 O O . GLU A 1 70 ? 24.145 5.826 -23.331 1.00 66.12 70 GLU A O 1
ATOM 580 N N . GLN A 1 71 ? 22.795 4.040 -23.410 1.00 64.81 71 GLN A N 1
ATOM 581 C CA . GLN A 1 71 ? 23.268 3.596 -24.722 1.00 64.81 71 GLN A CA 1
ATOM 582 C C . GLN A 1 71 ? 22.950 4.620 -25.817 1.00 64.81 71 GLN A C 1
ATOM 584 O O . GLN A 1 71 ? 23.795 4.893 -26.662 1.00 64.81 71 GLN A O 1
ATOM 589 N N . LEU A 1 72 ? 21.781 5.259 -25.777 1.00 61.75 72 LEU A N 1
ATOM 590 C CA . LEU A 1 72 ? 21.415 6.290 -26.750 1.00 61.75 72 LEU A CA 1
ATOM 591 C C . LEU A 1 72 ? 22.233 7.577 -26.627 1.00 61.75 72 LEU A C 1
ATOM 593 O O . LEU A 1 72 ? 22.455 8.245 -27.631 1.00 61.75 72 LEU A O 1
ATOM 597 N N . GLN A 1 73 ? 22.702 7.927 -25.428 1.00 60.34 73 GLN A N 1
ATOM 598 C CA . GLN A 1 73 ? 23.551 9.108 -25.233 1.00 60.34 73 GLN A CA 1
ATOM 599 C C . GLN A 1 73 ? 24.964 8.935 -25.806 1.00 60.34 73 GLN A C 1
ATOM 601 O O . GLN A 1 73 ? 25.647 9.927 -26.046 1.00 60.34 73 GLN A O 1
ATOM 606 N N . THR A 1 74 ? 25.407 7.694 -26.023 1.00 59.56 74 THR A N 1
ATOM 607 C CA . THR A 1 74 ? 26.772 7.382 -26.480 1.00 59.56 74 THR A CA 1
ATOM 608 C C . THR A 1 74 ? 26.876 7.122 -27.982 1.00 59.56 74 THR A C 1
ATOM 610 O O . THR A 1 74 ? 27.982 6.944 -28.491 1.00 59.56 74 THR A O 1
ATOM 613 N N . ILE A 1 75 ? 25.754 7.125 -28.707 1.00 59.09 75 ILE A N 1
ATOM 614 C CA . ILE A 1 75 ? 25.708 6.787 -30.129 1.00 59.09 75 ILE A CA 1
ATOM 615 C C . ILE A 1 75 ? 25.362 8.039 -30.946 1.00 59.09 75 ILE A C 1
ATOM 617 O O . ILE A 1 75 ? 24.270 8.591 -30.817 1.00 59.09 75 ILE A O 1
ATOM 621 N N . GLU A 1 76 ? 26.275 8.481 -31.820 1.00 57.62 76 GLU A N 1
ATOM 622 C CA . GLU A 1 76 ? 25.935 9.455 -32.865 1.00 57.62 76 GLU A CA 1
ATOM 623 C C . GLU A 1 76 ? 24.808 8.874 -33.738 1.00 57.62 76 GLU A C 1
ATOM 625 O O . GLU A 1 76 ? 24.902 7.713 -34.152 1.00 57.62 76 GLU A O 1
ATOM 630 N N . PRO A 1 77 ? 23.723 9.624 -34.006 1.00 58.25 77 PRO A N 1
ATOM 631 C CA . PRO A 1 77 ? 22.505 9.079 -34.595 1.00 58.25 77 PRO A CA 1
ATOM 632 C C . PRO A 1 77 ? 22.725 8.675 -36.058 1.00 58.25 77 PRO A C 1
ATOM 634 O O . PRO A 1 77 ? 22.471 9.438 -36.987 1.00 58.25 77 PRO A O 1
ATOM 637 N N . SER A 1 78 ? 23.180 7.443 -36.265 1.00 63.56 78 SER A N 1
ATOM 638 C CA . SER A 1 78 ? 23.151 6.760 -37.553 1.00 63.56 78 SER A CA 1
ATOM 639 C C . SER A 1 78 ? 21.830 6.004 -37.717 1.00 63.56 78 SER A C 1
ATOM 641 O O . SER A 1 78 ? 21.195 5.587 -36.743 1.00 63.56 78 SER A O 1
ATOM 643 N N . THR A 1 79 ? 21.399 5.799 -38.958 1.00 61.47 79 THR A N 1
ATOM 644 C CA . THR A 1 79 ? 20.177 5.054 -39.313 1.00 61.47 79 THR A CA 1
ATOM 645 C C . THR A 1 79 ? 20.136 3.642 -38.714 1.00 61.47 79 THR A C 1
ATOM 647 O O . THR A 1 79 ? 19.077 3.185 -38.281 1.00 61.47 79 THR A O 1
ATOM 650 N N . ASP A 1 80 ? 21.286 2.981 -38.581 1.00 67.88 80 ASP A N 1
ATOM 651 C CA . ASP A 1 80 ? 21.403 1.681 -37.904 1.00 67.88 80 ASP A CA 1
ATOM 652 C C . ASP A 1 80 ? 21.092 1.758 -36.404 1.00 67.88 80 ASP A C 1
ATOM 654 O O . ASP A 1 80 ? 20.513 0.838 -35.826 1.00 67.88 80 ASP A O 1
ATOM 658 N N . SER A 1 81 ? 21.443 2.871 -35.766 1.00 65.62 81 SER A N 1
ATOM 659 C CA . SER A 1 81 ? 21.244 3.088 -34.330 1.00 65.62 81 SER A CA 1
ATOM 660 C C . SER A 1 81 ? 19.774 3.333 -33.996 1.00 65.62 81 SER A C 1
ATOM 662 O O . SER A 1 81 ? 19.263 2.807 -33.007 1.00 65.62 81 SER A O 1
ATOM 664 N N . LEU A 1 82 ? 19.063 4.042 -34.877 1.00 66.88 82 LEU A N 1
ATOM 665 C CA . LEU A 1 82 ? 17.608 4.204 -34.803 1.00 66.88 82 LEU A CA 1
ATOM 666 C C . LEU A 1 82 ? 16.876 2.872 -35.006 1.00 66.88 82 LEU A C 1
ATOM 668 O O . LEU A 1 82 ? 15.935 2.570 -34.276 1.00 66.88 82 LEU A O 1
ATOM 672 N N . THR A 1 83 ? 17.347 2.048 -35.944 1.00 69.50 83 THR A N 1
ATOM 673 C CA . THR A 1 83 ? 16.760 0.725 -36.210 1.00 69.50 83 THR A CA 1
ATOM 674 C C . THR A 1 83 ? 16.953 -0.216 -35.015 1.00 69.50 83 THR A C 1
ATOM 676 O O . THR A 1 83 ? 16.021 -0.909 -34.607 1.00 69.50 83 THR A O 1
ATOM 679 N N . LYS A 1 84 ? 18.136 -0.192 -34.382 1.00 74.00 84 LYS A N 1
ATOM 680 C CA . LYS A 1 84 ? 18.400 -0.935 -33.137 1.00 74.00 84 LYS A CA 1
ATOM 681 C C . LYS A 1 84 ? 17.507 -0.474 -31.987 1.00 74.00 84 LYS A C 1
ATOM 683 O O . LYS A 1 84 ? 16.971 -1.320 -31.279 1.00 74.00 84 LYS A O 1
ATOM 688 N N . LEU A 1 85 ? 17.303 0.835 -31.830 1.00 70.50 85 LEU A N 1
ATOM 689 C CA . LEU A 1 85 ? 16.401 1.375 -30.811 1.00 70.50 85 LEU A CA 1
ATOM 690 C C . LEU A 1 85 ? 14.953 0.925 -31.033 1.00 70.50 85 LEU A C 1
ATOM 692 O O . LEU A 1 85 ? 14.268 0.552 -30.083 1.00 70.50 85 LEU A O 1
ATOM 696 N N . GLN A 1 86 ? 14.490 0.949 -32.281 1.00 69.69 86 GLN A N 1
ATOM 697 C CA . GLN A 1 86 ? 13.128 0.557 -32.622 1.00 69.69 86 GLN A CA 1
ATOM 698 C C . GLN A 1 86 ? 12.877 -0.928 -32.323 1.00 69.69 86 GLN A C 1
ATOM 700 O O . GLN A 1 86 ? 11.864 -1.259 -31.710 1.00 69.69 86 GLN A O 1
ATOM 705 N N . ASN A 1 87 ? 13.843 -1.797 -32.634 1.00 75.75 87 ASN A N 1
ATOM 706 C CA . ASN A 1 87 ? 13.779 -3.218 -32.282 1.00 75.75 87 ASN A CA 1
ATOM 707 C C . ASN A 1 87 ? 13.736 -3.436 -30.761 1.00 75.75 87 ASN A C 1
ATOM 709 O O . ASN A 1 87 ? 12.942 -4.239 -30.275 1.00 75.75 87 ASN A O 1
ATOM 713 N N . LEU A 1 88 ? 14.540 -2.685 -30.004 1.00 76.62 88 LEU A N 1
ATOM 714 C CA . LEU A 1 88 ? 14.582 -2.794 -28.546 1.00 76.62 88 LEU A CA 1
ATOM 715 C C . LEU A 1 88 ? 13.281 -2.303 -27.887 1.00 76.62 88 LEU A C 1
ATOM 717 O O . LEU A 1 88 ? 12.794 -2.907 -26.933 1.00 76.62 88 LEU A O 1
ATOM 721 N N . LEU A 1 89 ? 12.681 -1.232 -28.416 1.00 74.62 89 LEU A N 1
ATOM 722 C CA . LEU A 1 89 ? 11.369 -0.749 -27.974 1.00 74.62 89 LEU A CA 1
ATOM 723 C C . LEU A 1 89 ? 10.262 -1.770 -28.254 1.00 74.62 89 LEU A C 1
ATOM 725 O O . LEU A 1 89 ? 9.371 -1.949 -27.419 1.00 74.62 89 LEU A O 1
ATOM 729 N N . ASP A 1 90 ? 10.326 -2.459 -29.391 1.00 69.94 90 ASP A N 1
ATOM 730 C CA . ASP A 1 90 ? 9.377 -3.519 -29.725 1.00 69.94 90 ASP A CA 1
ATOM 731 C C . ASP A 1 90 ? 9.545 -4.756 -28.829 1.00 69.94 90 ASP A C 1
ATOM 733 O O . ASP A 1 90 ? 8.542 -5.356 -28.436 1.00 69.94 90 ASP A O 1
ATOM 737 N N . GLU A 1 91 ? 10.770 -5.119 -28.440 1.00 74.38 91 GLU A N 1
ATOM 738 C CA . GLU A 1 91 ? 11.021 -6.191 -27.463 1.00 74.38 91 GLU A CA 1
ATOM 739 C C . GLU A 1 91 ? 10.455 -5.848 -26.082 1.00 74.38 91 GLU A C 1
ATOM 741 O O . GLU A 1 91 ? 9.680 -6.630 -25.524 1.00 74.38 91 GLU A O 1
ATOM 746 N N . VAL A 1 92 ? 10.728 -4.641 -25.578 1.00 73.19 92 VAL A N 1
ATOM 747 C CA . VAL A 1 92 ? 10.160 -4.157 -24.309 1.00 73.19 92 VAL A CA 1
ATOM 748 C C . VAL A 1 92 ? 8.628 -4.126 -24.374 1.00 73.19 92 VAL A C 1
ATOM 750 O O . VAL A 1 92 ? 7.949 -4.508 -23.418 1.00 73.19 92 VAL A O 1
ATOM 753 N N . ARG A 1 93 ? 8.045 -3.730 -25.513 1.00 68.38 93 ARG A N 1
ATOM 754 C CA . ARG A 1 93 ? 6.588 -3.735 -25.716 1.00 68.38 93 ARG A CA 1
ATOM 755 C C . ARG A 1 93 ? 6.003 -5.150 -25.702 1.00 68.38 93 ARG A C 1
ATOM 757 O O . ARG A 1 93 ? 4.930 -5.346 -25.129 1.00 68.38 93 ARG A O 1
ATOM 764 N N . LYS A 1 94 ? 6.678 -6.130 -26.306 1.00 68.00 94 LYS A N 1
ATOM 765 C CA . LYS A 1 94 ? 6.245 -7.539 -26.296 1.00 68.00 94 LYS A CA 1
ATOM 766 C C . LYS A 1 94 ? 6.325 -8.155 -24.900 1.00 68.00 94 LYS A C 1
ATOM 768 O O . LYS A 1 94 ? 5.393 -8.862 -24.511 1.00 68.00 94 LYS A O 1
ATOM 773 N N . GLU A 1 95 ? 7.369 -7.844 -24.131 1.00 67.00 95 GLU A N 1
ATOM 774 C CA . GLU A 1 95 ? 7.483 -8.266 -22.729 1.00 67.00 95 GLU A CA 1
ATOM 775 C C . GLU A 1 95 ? 6.371 -7.665 -21.860 1.00 67.00 95 GLU A C 1
ATOM 777 O O . GLU A 1 95 ? 5.721 -8.384 -21.101 1.00 67.00 95 GLU A O 1
ATOM 782 N N . LEU A 1 96 ? 6.081 -6.371 -22.026 1.00 61.72 96 LEU A N 1
ATOM 783 C CA . LEU A 1 96 ? 5.007 -5.679 -21.306 1.00 61.72 96 LEU A CA 1
ATOM 784 C C . LEU A 1 96 ? 3.611 -6.240 -21.598 1.00 61.72 96 LEU A C 1
ATOM 786 O O . LEU A 1 96 ? 2.756 -6.261 -20.713 1.00 61.72 96 LEU A O 1
ATOM 790 N N . LEU A 1 97 ? 3.372 -6.681 -22.834 1.00 68.62 97 LEU A N 1
ATOM 791 C CA . LEU A 1 97 ? 2.098 -7.265 -23.256 1.00 68.62 97 LEU A CA 1
ATOM 792 C C . LEU A 1 97 ? 2.007 -8.777 -22.976 1.00 68.62 97 LEU A C 1
ATOM 794 O O . LEU A 1 97 ? 0.975 -9.379 -23.268 1.00 68.62 97 LEU A O 1
ATOM 798 N N . GLY A 1 98 ? 3.057 -9.400 -22.421 1.00 63.22 98 GLY A N 1
ATOM 799 C CA . GLY A 1 98 ? 3.099 -10.843 -22.157 1.00 63.22 98 GLY A CA 1
ATOM 800 C C . GLY A 1 98 ? 3.042 -11.696 -23.429 1.00 63.22 98 GLY A C 1
ATOM 801 O O . GLY A 1 98 ? 2.564 -12.829 -23.395 1.00 63.22 98 GLY A O 1
ATOM 802 N N . MET A 1 99 ? 3.485 -11.140 -24.561 1.00 60.25 99 MET A N 1
ATOM 803 C CA . MET A 1 99 ? 3.388 -11.763 -25.887 1.00 60.25 99 MET A CA 1
ATOM 804 C C . MET A 1 99 ? 4.602 -12.632 -26.242 1.00 60.25 99 MET A C 1
ATOM 806 O O . MET A 1 99 ? 4.611 -13.250 -27.303 1.00 60.25 99 MET A O 1
ATOM 810 N N . ASN A 1 100 ? 5.598 -12.714 -25.357 1.00 55.34 100 ASN A N 1
ATOM 811 C CA . ASN A 1 100 ? 6.702 -13.662 -25.477 1.00 55.34 100 ASN A CA 1
ATOM 812 C C . ASN A 1 100 ? 6.251 -15.023 -24.915 1.00 55.34 100 ASN A C 1
ATOM 814 O O . ASN A 1 100 ? 6.388 -15.288 -23.719 1.00 55.34 100 ASN A O 1
ATOM 818 N N . LYS A 1 101 ? 5.664 -15.855 -25.780 1.00 47.03 101 LYS A N 1
ATOM 819 C CA . LYS A 1 101 ? 5.566 -17.309 -25.604 1.00 47.03 101 LYS A CA 1
ATOM 820 C C . LYS A 1 101 ? 6.487 -17.996 -26.596 1.00 4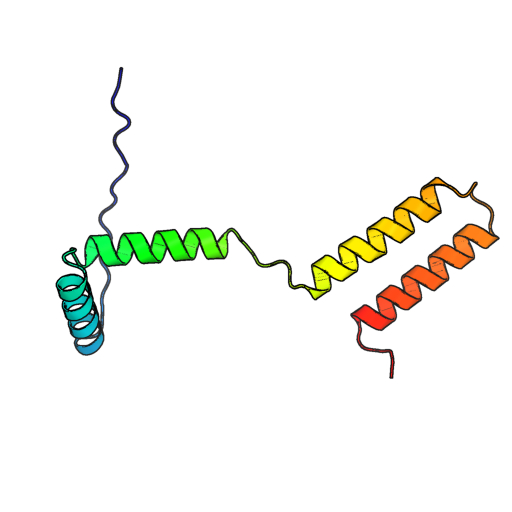7.03 101 LYS A C 1
ATOM 822 O O . LYS A 1 101 ? 6.504 -17.540 -27.759 1.00 47.03 101 LYS A O 1
#